Protein AF-A0A2T1BWK4-F1 (afdb_monomer)

Secondary structure (DSSP, 8-state):
-PPP--EEEETTEEEESSPPPS-S------------------PPPPTTTTTT----S--PPPSS-HHHHGGG-

Structure (mmCIF, N/CA/C/O backbone):
data_AF-A0A2T1BWK4-F1
#
_entry.id   AF-A0A2T1BWK4-F1
#
loop_
_atom_site.group_PDB
_atom_site.id
_atom_site.type_symbol
_atom_site.label_atom_id
_atom_site.label_alt_id
_atom_site.label_comp_id
_atom_site.label_asym_id
_atom_site.label_entity_id
_atom_site.label_seq_id
_atom_site.pdbx_PDB_ins_code
_atom_site.Cartn_x
_atom_site.Cartn_y
_atom_site.Cartn_z
_atom_site.occupancy
_atom_site.B_iso_or_equiv
_atom_site.auth_seq_id
_atom_site.auth_comp_id
_atom_site.auth_asym_id
_atom_site.auth_atom_id
_atom_site.pdbx_PDB_model_num
ATOM 1 N N . MET A 1 1 ? 2.165 -5.116 25.606 1.00 60.09 1 MET A N 1
ATOM 2 C CA . MET A 1 1 ? 1.584 -6.076 24.644 1.00 60.09 1 MET A CA 1
ATOM 3 C C . MET A 1 1 ? 0.865 -5.262 23.574 1.00 60.09 1 MET A C 1
ATOM 5 O O . MET A 1 1 ? 0.039 -4.439 23.945 1.00 60.09 1 MET A O 1
ATOM 9 N N . LYS A 1 2 ? 1.253 -5.364 22.297 1.00 68.12 2 LYS A N 1
ATOM 10 C CA . LYS A 1 2 ? 0.574 -4.646 21.201 1.00 68.12 2 LYS A CA 1
ATOM 11 C C . LYS A 1 2 ? -0.534 -5.547 20.656 1.00 68.12 2 LYS A C 1
ATOM 13 O O . LYS A 1 2 ? -0.283 -6.729 20.459 1.00 68.12 2 LYS A O 1
ATOM 18 N N . GLN A 1 3 ? -1.725 -4.998 20.454 1.00 76.06 3 GLN A N 1
ATOM 19 C CA . GLN A 1 3 ? -2.828 -5.679 19.776 1.00 76.06 3 GLN A CA 1
ATOM 20 C C . GLN A 1 3 ? -2.935 -5.107 18.364 1.00 76.06 3 GLN A C 1
ATOM 22 O O . GLN A 1 3 ? -2.936 -3.886 18.197 1.00 76.06 3 GLN A O 1
ATOM 27 N N . SER A 1 4 ? -2.968 -5.983 17.368 1.00 82.25 4 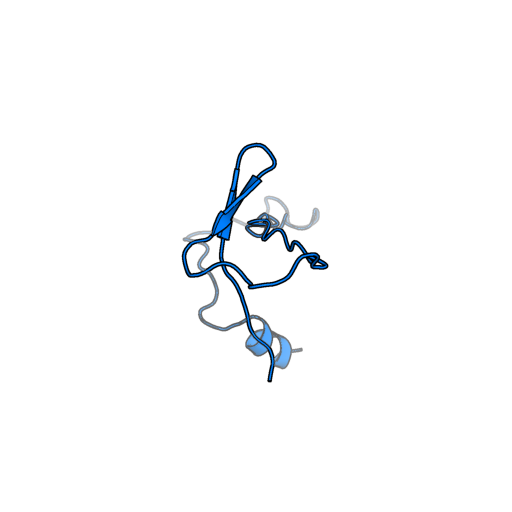SER A N 1
ATOM 28 C CA . SER A 1 4 ? -3.233 -5.639 15.973 1.00 82.25 4 SER A CA 1
ATOM 29 C C . SER A 1 4 ? -4.678 -5.987 15.644 1.00 82.25 4 SER A C 1
ATOM 31 O O . SER A 1 4 ? -5.184 -7.008 16.100 1.00 82.25 4 SER A O 1
ATOM 33 N N . TYR A 1 5 ? -5.324 -5.128 14.864 1.00 87.38 5 TYR A N 1
ATOM 34 C CA . TYR A 1 5 ? -6.678 -5.329 14.365 1.00 87.38 5 TYR A CA 1
ATOM 35 C C . TYR A 1 5 ? -6.630 -5.228 12.848 1.00 87.38 5 TYR A C 1
ATOM 37 O O . TYR A 1 5 ? -6.000 -4.309 12.317 1.00 87.38 5 TYR A O 1
ATOM 45 N N . GLU A 1 6 ? -7.292 -6.156 12.168 1.00 86.62 6 GLU A N 1
ATOM 46 C CA . GLU A 1 6 ? -7.333 -6.206 10.712 1.00 86.62 6 GLU A CA 1
ATOM 47 C C . GLU A 1 6 ? -8.743 -5.917 10.205 1.00 86.62 6 GLU A C 1
ATOM 49 O O . GLU A 1 6 ? -9.756 -6.321 10.782 1.00 86.62 6 GLU A O 1
ATOM 54 N N . GLY A 1 7 ? -8.809 -5.170 9.113 1.00 89.19 7 GLY A N 1
ATOM 55 C CA . GLY A 1 7 ? -10.060 -4.760 8.512 1.00 89.19 7 GLY A CA 1
ATOM 56 C C . GLY A 1 7 ? -9.844 -4.249 7.101 1.00 89.19 7 GLY A C 1
ATOM 57 O O . GLY A 1 7 ? -8.746 -3.845 6.715 1.00 89.19 7 GLY A O 1
ATOM 58 N N . VAL A 1 8 ? -10.919 -4.261 6.328 1.00 88.75 8 VAL A N 1
ATOM 59 C CA . VAL A 1 8 ? -10.951 -3.792 4.951 1.00 88.75 8 VAL A CA 1
ATOM 60 C C . VAL A 1 8 ? -11.564 -2.398 4.930 1.00 88.75 8 VAL A C 1
ATOM 62 O O . VAL A 1 8 ? -12.697 -2.204 5.362 1.00 88.75 8 VAL A O 1
ATOM 65 N N . TYR A 1 9 ? -10.830 -1.415 4.411 1.00 86.38 9 TYR A N 1
ATOM 66 C CA . TYR A 1 9 ? -11.357 -0.068 4.206 1.00 86.38 9 TYR A CA 1
ATOM 67 C C . TYR A 1 9 ? -12.087 0.017 2.860 1.00 86.38 9 TYR A C 1
ATOM 69 O O . TYR A 1 9 ? -11.465 -0.126 1.808 1.00 86.38 9 TYR A O 1
ATOM 77 N N . GLN A 1 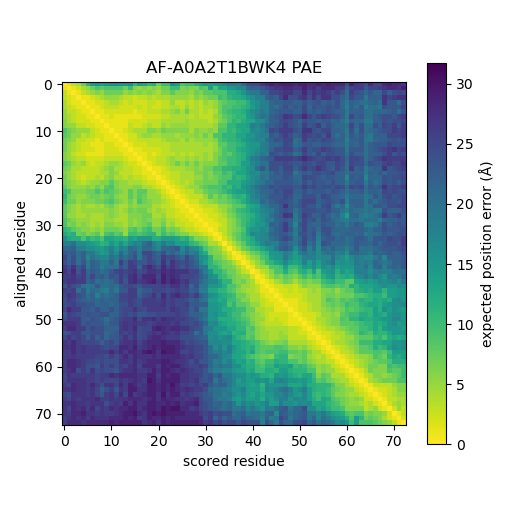10 ? -13.401 0.250 2.883 1.00 88.38 10 GLN A N 1
ATOM 78 C CA . GLN A 1 10 ? -14.248 0.393 1.695 1.00 88.38 10 GLN A CA 1
ATOM 79 C C . GLN A 1 10 ? -15.216 1.564 1.868 1.00 88.38 10 GLN A C 1
ATOM 81 O O . GLN A 1 10 ? -15.869 1.698 2.898 1.00 88.38 10 GLN A O 1
ATOM 86 N N . ASN A 1 11 ? -15.326 2.417 0.844 1.00 89.75 11 ASN A N 1
ATOM 87 C CA . ASN A 1 11 ? -16.282 3.534 0.788 1.00 89.75 11 ASN A CA 1
ATOM 88 C C . ASN A 1 11 ? -16.279 4.449 2.030 1.00 89.75 11 ASN A C 1
ATOM 90 O O . ASN A 1 11 ? -17.326 4.921 2.466 1.00 89.75 11 ASN A O 1
ATOM 94 N N . GLY A 1 12 ? -15.107 4.698 2.619 1.00 87.00 12 GLY A N 1
ATOM 95 C CA . GLY A 1 12 ? -14.987 5.558 3.797 1.00 87.00 12 GLY A CA 1
ATOM 96 C C . GLY A 1 12 ? -15.145 4.845 5.143 1.00 87.00 12 GLY A C 1
ATOM 97 O O . GLY A 1 12 ? -14.967 5.483 6.178 1.00 87.00 12 GLY A O 1
ATOM 98 N N . GLN A 1 13 ? -15.457 3.546 5.148 1.00 88.12 13 GLN A N 1
ATOM 99 C CA . GLN A 1 13 ? -15.714 2.757 6.355 1.00 88.12 13 GLN A CA 1
ATOM 100 C C . GLN A 1 13 ? -14.746 1.574 6.473 1.00 88.12 13 GLN A C 1
ATOM 102 O O . GLN A 1 13 ? -14.305 1.014 5.472 1.00 88.12 13 GLN A O 1
ATOM 107 N N . ILE A 1 14 ? -14.398 1.202 7.709 1.00 89.06 14 ILE A N 1
ATOM 108 C CA . ILE A 1 14 ? -13.612 -0.003 8.008 1.00 89.06 14 ILE A CA 1
ATOM 109 C C . ILE A 1 14 ? -14.581 -1.141 8.321 1.00 89.06 14 ILE A C 1
ATOM 111 O O . ILE A 1 14 ? -15.340 -1.058 9.284 1.00 89.06 14 ILE A O 1
ATOM 115 N N . ASN A 1 15 ? -14.498 -2.214 7.543 1.00 90.50 15 ASN A N 1
ATOM 116 C CA . ASN A 1 15 ? -15.144 -3.489 7.822 1.00 90.50 15 ASN A CA 1
ATOM 117 C C . ASN A 1 15 ? -14.125 -4.400 8.510 1.00 90.50 15 ASN A C 1
ATOM 119 O O . ASN A 1 15 ? -13.146 -4.808 7.888 1.00 90.50 15 ASN A O 1
ATOM 123 N N . TRP A 1 16 ? -14.316 -4.683 9.794 1.00 90.81 16 TRP A N 1
ATOM 124 C CA . TRP A 1 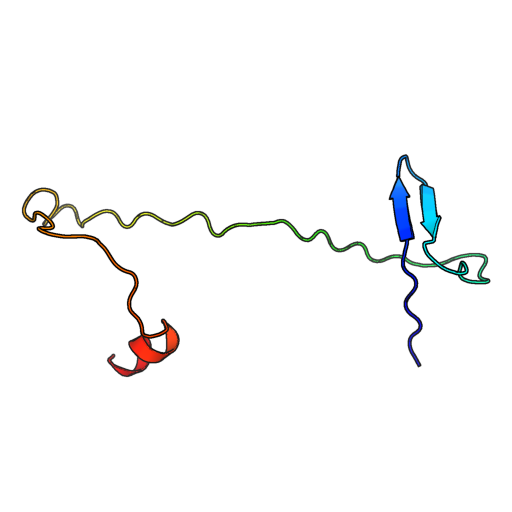16 ? -13.405 -5.535 10.561 1.00 90.81 16 TRP A CA 1
ATOM 125 C C . TRP A 1 16 ? -13.516 -6.995 10.112 1.00 90.81 16 TRP A C 1
ATOM 127 O O . TRP A 1 16 ? -14.619 -7.472 9.847 1.00 90.81 16 TRP A O 1
ATOM 137 N N . ILE A 1 17 ? -12.373 -7.677 9.991 1.00 90.19 17 ILE A N 1
ATOM 138 C CA . ILE A 1 17 ? -12.332 -9.112 9.660 1.00 90.19 17 ILE A CA 1
ATOM 139 C C . ILE A 1 17 ? -12.707 -9.937 10.898 1.00 90.19 17 ILE A C 1
ATOM 141 O O . ILE A 1 17 ? -13.496 -10.872 10.797 1.00 90.19 17 ILE A O 1
ATOM 145 N N . ASP A 1 18 ? -12.196 -9.523 12.059 1.00 89.06 18 ASP A N 1
ATOM 146 C CA . ASP A 1 18 ? -12.453 -10.126 13.368 1.00 89.06 18 ASP A CA 1
ATOM 147 C C . ASP A 1 18 ? -13.220 -9.162 14.295 1.00 89.06 18 ASP A C 1
ATOM 149 O O . ASP A 1 18 ? -13.801 -8.164 13.859 1.00 89.06 18 ASP A O 1
ATOM 153 N N . GLU A 1 19 ? -13.238 -9.457 15.600 1.00 88.19 19 GLU A N 1
ATOM 154 C CA . GLU A 1 19 ? -13.895 -8.613 16.597 1.00 88.19 19 GLU A CA 1
ATOM 155 C C . GLU A 1 19 ? -13.302 -7.186 16.590 1.00 88.19 19 GLU A C 1
ATOM 157 O O . GLU A 1 19 ? -12.084 -7.010 16.727 1.00 88.19 19 GLU A O 1
ATOM 162 N N . PRO A 1 20 ? -14.144 -6.145 16.449 1.00 87.06 20 PRO A N 1
ATOM 163 C CA . PRO A 1 20 ? -13.679 -4.769 16.445 1.00 87.06 20 PRO A CA 1
ATOM 164 C C . PRO A 1 20 ? -13.086 -4.375 17.805 1.00 87.06 20 PRO A C 1
ATOM 166 O O . PRO A 1 20 ? -13.528 -4.860 18.854 1.00 87.06 20 PRO A O 1
ATOM 169 N N . PRO A 1 21 ? -12.135 -3.426 17.828 1.00 87.62 21 PRO A N 1
ATOM 170 C CA . PRO A 1 21 ? -11.600 -2.917 19.080 1.00 87.62 21 PRO A CA 1
ATOM 171 C C . PRO A 1 21 ? -12.714 -2.251 19.900 1.00 87.62 21 PRO A C 1
ATOM 173 O O . PRO A 1 21 ? -13.441 -1.388 19.407 1.00 87.62 21 PRO A O 1
ATOM 176 N N . LYS A 1 22 ? -12.822 -2.610 21.185 1.00 87.94 22 LYS A N 1
ATOM 177 C CA . LYS A 1 22 ? -13.787 -2.034 22.145 1.00 87.94 22 LYS A CA 1
ATOM 178 C C . LYS A 1 22 ? -13.340 -0.651 22.632 1.00 87.94 22 LYS A C 1
ATOM 180 O O . LYS A 1 22 ? -13.171 -0.423 23.827 1.00 87.94 22 LYS A O 1
ATOM 185 N N . VAL A 1 23 ? -13.097 0.262 21.697 1.00 85.50 23 VAL A N 1
ATOM 186 C CA . VAL A 1 23 ? -12.646 1.635 21.957 1.00 85.50 23 VAL A CA 1
ATOM 187 C C . VAL A 1 23 ? -13.524 2.631 21.212 1.00 85.50 23 VAL A C 1
ATOM 189 O O . VAL A 1 23 ? -14.014 2.356 20.122 1.00 85.50 23 VAL A O 1
ATOM 192 N N . THR A 1 24 ? -13.710 3.814 21.791 1.00 82.12 24 THR A N 1
ATOM 193 C CA . THR A 1 24 ? -14.487 4.905 21.181 1.00 82.12 24 THR A CA 1
ATOM 194 C C . THR A 1 24 ? -13.672 5.752 20.202 1.00 82.12 24 THR A C 1
ATOM 196 O O . THR A 1 24 ? -14.249 6.469 19.391 1.00 82.12 24 THR A O 1
ATOM 199 N N . SER A 1 25 ? -12.338 5.693 20.267 1.00 80.69 25 SER A N 1
ATOM 200 C CA . SER A 1 25 ? -11.431 6.434 19.385 1.00 80.69 25 SER A CA 1
ATOM 201 C C . SER A 1 25 ? -10.100 5.698 19.224 1.00 80.69 25 SER A C 1
ATOM 203 O O . SER A 1 25 ? -9.595 5.102 20.176 1.00 80.69 25 SER A O 1
ATOM 205 N N . VAL A 1 26 ? -9.523 5.745 18.021 1.00 79.25 26 VAL A N 1
ATOM 206 C CA . VAL A 1 26 ? -8.238 5.119 17.680 1.00 79.25 26 VAL A CA 1
ATOM 207 C C . VAL A 1 26 ? -7.475 5.983 16.671 1.00 79.25 26 VAL A C 1
ATOM 209 O O . VAL A 1 26 ? -8.071 6.612 15.798 1.00 79.25 26 VAL A O 1
ATOM 212 N N . ARG A 1 27 ? -6.140 6.025 16.783 1.00 83.25 27 ARG A N 1
ATOM 213 C CA . ARG A 1 27 ? -5.255 6.587 15.750 1.00 83.25 27 ARG A CA 1
ATOM 214 C C . ARG A 1 27 ? -4.814 5.469 14.814 1.00 83.25 27 ARG A C 1
ATOM 216 O O . ARG A 1 27 ? -4.255 4.480 15.277 1.00 83.25 27 ARG A O 1
ATOM 223 N N . VAL A 1 28 ? -5.038 5.648 13.516 1.00 80.25 28 VAL A N 1
ATOM 224 C CA . VAL A 1 28 ? -4.699 4.660 12.483 1.00 80.25 28 VAL A CA 1
ATOM 225 C C . VAL A 1 28 ? -3.498 5.155 11.679 1.00 80.25 28 VAL A C 1
ATOM 227 O O . VAL A 1 28 ? -3.450 6.323 11.296 1.00 80.25 28 VAL A O 1
ATOM 230 N N . LEU A 1 29 ? -2.536 4.268 11.419 1.00 81.94 29 LEU A N 1
ATOM 231 C CA . LEU A 1 29 ? -1.436 4.504 10.486 1.00 81.94 29 LEU A CA 1
ATOM 232 C C . LEU A 1 29 ? -1.663 3.624 9.256 1.00 81.94 29 LEU A C 1
ATOM 234 O O . LEU A 1 29 ? -1.709 2.403 9.377 1.00 81.94 29 LEU A O 1
ATOM 238 N N . VAL A 1 30 ? -1.837 4.245 8.091 1.00 80.88 30 VAL A N 1
ATOM 239 C CA . VAL A 1 30 ? -2.072 3.535 6.829 1.00 80.88 30 VAL A CA 1
ATOM 240 C C . VAL A 1 30 ? -0.764 3.469 6.056 1.00 80.88 30 VAL A C 1
ATOM 242 O O . VAL A 1 30 ? -0.159 4.499 5.761 1.00 80.88 30 VAL A O 1
ATOM 245 N N . THR A 1 31 ? -0.334 2.259 5.715 1.00 76.75 31 THR A N 1
ATOM 246 C CA . THR A 1 31 ? 0.823 2.033 4.847 1.00 76.75 31 THR A CA 1
ATOM 247 C C . THR A 1 31 ? 0.336 1.454 3.531 1.00 76.75 31 THR A C 1
ATOM 249 O O . THR A 1 31 ? -0.211 0.357 3.491 1.00 76.75 31 THR A O 1
ATOM 252 N N . PHE A 1 32 ? 0.532 2.199 2.447 1.00 79.06 32 PHE A N 1
ATOM 253 C CA . PHE A 1 32 ? 0.267 1.703 1.104 1.00 79.06 32 PHE A CA 1
ATOM 254 C C . PHE A 1 32 ? 1.482 0.913 0.627 1.00 79.06 32 PHE A C 1
ATOM 256 O O . PHE A 1 32 ? 2.571 1.467 0.478 1.00 79.06 32 PHE A O 1
ATOM 263 N N . LEU A 1 33 ? 1.294 -0.381 0.385 1.00 73.25 33 LEU A N 1
ATOM 264 C CA . LEU A 1 33 ? 2.273 -1.187 -0.331 1.00 73.25 33 LEU A CA 1
ATOM 265 C C . LEU A 1 33 ? 2.091 -0.913 -1.822 1.00 73.25 33 LEU A C 1
ATOM 267 O O . LEU A 1 33 ? 1.265 -1.526 -2.494 1.00 73.25 33 LEU A O 1
ATOM 271 N N . THR A 1 34 ? 2.830 0.061 -2.341 1.00 72.81 34 THR A N 1
ATOM 272 C CA . THR A 1 34 ? 2.928 0.240 -3.786 1.00 72.81 34 THR A CA 1
ATOM 273 C C . THR A 1 34 ? 3.712 -0.949 -4.330 1.00 72.81 34 THR A C 1
ATOM 275 O O . THR A 1 34 ? 4.879 -1.115 -3.971 1.00 72.81 34 THR A O 1
ATOM 278 N N . ASN A 1 35 ? 3.105 -1.754 -5.207 1.00 66.19 35 ASN A N 1
ATOM 279 C CA . ASN A 1 35 ? 3.847 -2.672 -6.072 1.00 66.19 35 ASN A CA 1
ATOM 280 C C . ASN A 1 35 ? 4.686 -1.830 -7.043 1.00 66.19 35 ASN A C 1
ATOM 282 O O . ASN A 1 35 ? 4.352 -1.647 -8.210 1.00 66.19 35 ASN A O 1
ATOM 286 N N . ASN A 1 36 ? 5.776 -1.261 -6.539 1.00 63.06 36 ASN A N 1
ATOM 287 C CA . ASN A 1 36 ? 6.871 -0.815 -7.370 1.00 63.06 36 ASN A CA 1
ATOM 288 C C . ASN A 1 36 ? 7.608 -2.082 -7.783 1.00 63.06 36 ASN A C 1
ATOM 290 O O . ASN A 1 36 ? 8.655 -2.401 -7.221 1.00 63.06 36 ASN A O 1
ATOM 294 N N . GLU A 1 37 ? 7.063 -2.811 -8.761 1.00 67.69 37 GLU A N 1
ATOM 295 C CA . GLU A 1 37 ? 7.934 -3.666 -9.556 1.00 67.69 37 GLU A CA 1
ATOM 296 C C . GLU A 1 37 ? 9.102 -2.776 -9.991 1.00 67.69 37 GLU A C 1
ATOM 298 O O . GLU A 1 37 ? 8.864 -1.680 -10.527 1.00 67.69 37 GLU A O 1
ATOM 303 N N . PRO A 1 38 ? 10.353 -3.147 -9.675 1.00 64.31 38 PRO A N 1
ATOM 304 C CA . PRO A 1 38 ? 11.484 -2.326 -10.044 1.00 64.31 38 PRO A CA 1
ATOM 305 C C . PRO A 1 38 ? 11.425 -2.182 -11.557 1.00 64.31 38 PRO A C 1
ATOM 307 O O . PRO A 1 38 ? 11.598 -3.161 -12.280 1.00 64.31 38 PRO A O 1
ATOM 310 N N . LYS A 1 39 ? 11.137 -0.965 -12.046 1.00 61.56 39 LYS A N 1
ATOM 311 C CA . LYS A 1 39 ? 11.208 -0.664 -13.476 1.00 61.56 39 LYS A CA 1
ATOM 312 C C . LYS A 1 39 ? 12.587 -1.115 -13.913 1.00 61.56 39 LYS A C 1
ATOM 314 O O . LYS A 1 39 ? 13.573 -0.488 -13.520 1.00 61.56 39 LYS A O 1
ATOM 319 N N . THR A 1 40 ? 12.657 -2.212 -14.663 1.00 66.12 40 THR A N 1
ATOM 320 C CA . THR A 1 40 ? 13.924 -2.771 -15.113 1.00 66.12 40 THR A CA 1
ATOM 321 C C . THR A 1 40 ? 14.647 -1.667 -15.867 1.00 66.12 40 THR A C 1
ATOM 323 O O . THR A 1 40 ? 14.262 -1.304 -16.981 1.00 66.12 40 THR A O 1
ATOM 326 N N . LYS A 1 41 ? 15.668 -1.070 -15.241 1.00 65.19 41 LYS A N 1
ATOM 327 C CA . LYS A 1 41 ? 16.537 -0.107 -15.907 1.00 65.19 41 LYS A CA 1
ATOM 328 C C . LYS A 1 41 ? 17.266 -0.888 -16.990 1.00 65.19 41 LYS A C 1
ATOM 330 O O . LYS A 1 41 ? 18.231 -1.593 -16.706 1.00 65.19 41 LYS A O 1
ATOM 335 N N . ARG A 1 42 ? 16.787 -0.800 -18.231 1.00 65.81 42 ARG A N 1
ATOM 336 C CA . ARG A 1 42 ? 17.501 -1.370 -19.374 1.00 65.81 42 ARG A CA 1
ATOM 337 C C . ARG A 1 42 ? 18.819 -0.615 -19.501 1.00 65.81 42 ARG A C 1
ATOM 339 O O . 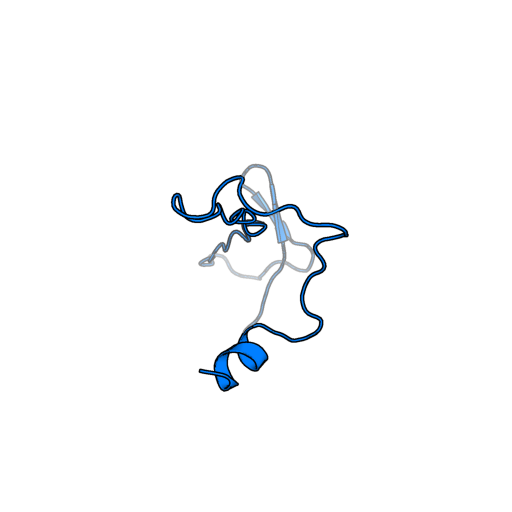ARG A 1 42 ? 18.820 0.595 -19.720 1.00 65.81 42 ARG A O 1
AT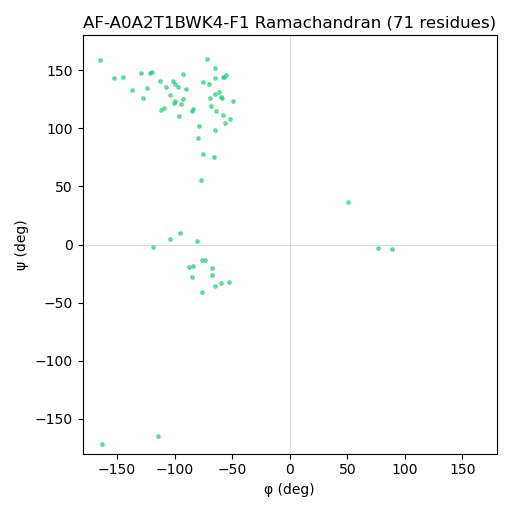OM 346 N N . ARG A 1 43 ? 19.936 -1.316 -19.301 1.00 72.00 43 ARG A N 1
ATOM 347 C CA . ARG A 1 43 ? 21.270 -0.748 -19.511 1.00 72.00 43 ARG A CA 1
ATOM 348 C C . ARG A 1 43 ? 21.417 -0.439 -21.001 1.00 72.00 43 ARG A C 1
ATOM 350 O O . ARG A 1 43 ? 21.125 -1.289 -21.838 1.00 72.00 43 ARG A O 1
ATOM 357 N N . ILE A 1 44 ? 21.837 0.780 -21.319 1.00 77.50 44 ILE A N 1
ATOM 358 C CA . ILE A 1 44 ? 22.184 1.185 -22.682 1.00 77.50 44 ILE A CA 1
ATOM 359 C C . ILE A 1 44 ? 23.700 1.046 -22.798 1.00 77.50 44 ILE A C 1
ATOM 361 O O . ILE A 1 44 ? 24.428 1.425 -21.879 1.00 77.50 44 ILE A O 1
ATOM 365 N N . ALA A 1 45 ? 24.174 0.468 -23.899 1.00 77.44 45 ALA A N 1
ATOM 366 C CA . ALA A 1 45 ? 25.602 0.407 -24.174 1.00 77.44 45 ALA A CA 1
ATOM 367 C C . ALA A 1 45 ? 26.192 1.829 -24.217 1.00 77.44 45 ALA A C 1
ATOM 369 O O . ALA A 1 45 ? 25.537 2.760 -24.690 1.00 77.44 45 ALA A O 1
ATOM 370 N N . SER A 1 46 ? 27.426 2.003 -23.735 1.00 84.75 46 SER A N 1
ATOM 371 C CA . 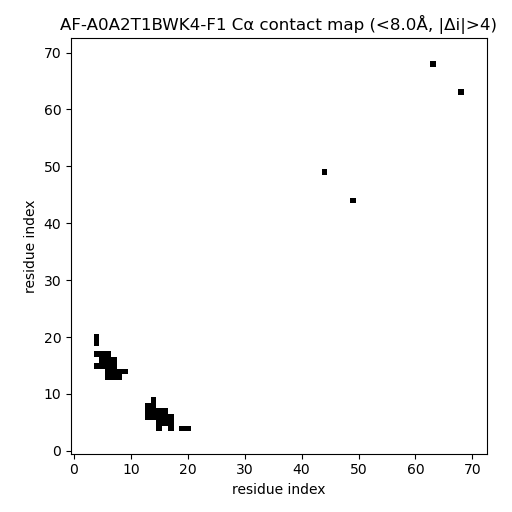SER A 1 46 ? 28.133 3.280 -23.890 1.00 84.75 46 SER A CA 1
ATOM 372 C C . SER A 1 46 ? 28.203 3.664 -25.370 1.00 84.75 46 SER A C 1
ATOM 374 O O . SER A 1 46 ? 28.350 2.791 -26.229 1.00 84.75 46 SER A O 1
ATOM 376 N N . ALA A 1 47 ? 28.139 4.965 -25.666 1.00 87.00 47 ALA A N 1
ATOM 377 C CA . ALA A 1 47 ? 28.182 5.482 -27.033 1.00 87.00 47 ALA A CA 1
ATOM 378 C C . ALA A 1 47 ? 29.397 4.963 -27.823 1.00 87.00 47 ALA A C 1
ATOM 380 O O . ALA A 1 47 ? 29.291 4.714 -29.018 1.00 87.00 47 ALA A O 1
ATOM 381 N N . THR A 1 48 ? 30.522 4.727 -27.145 1.00 89.69 48 THR A N 1
ATOM 382 C CA . THR A 1 48 ? 31.766 4.239 -27.755 1.00 89.69 48 THR A CA 1
ATOM 383 C C . THR A 1 48 ? 31.668 2.808 -28.296 1.00 89.69 48 THR A C 1
ATOM 385 O O . THR A 1 48 ? 32.401 2.467 -29.217 1.00 89.69 48 THR A O 1
ATOM 388 N N . ILE A 1 49 ? 30.782 1.973 -27.742 1.00 83.25 49 ILE A N 1
ATOM 389 C CA . ILE A 1 49 ? 30.661 0.539 -28.084 1.00 83.25 49 ILE A CA 1
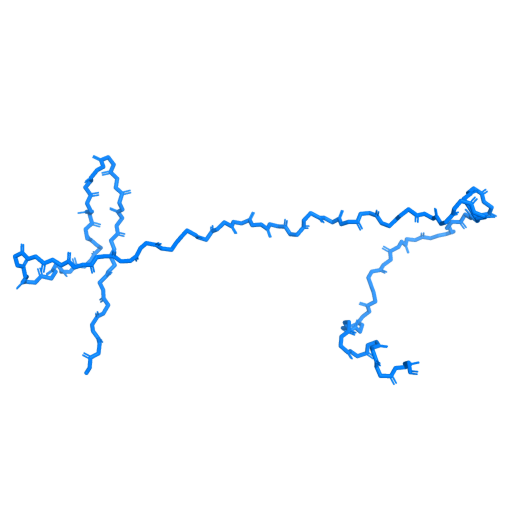ATOM 390 C C . ILE A 1 49 ? 29.285 0.168 -28.657 1.00 83.25 49 ILE A C 1
ATOM 392 O O . ILE A 1 49 ? 29.037 -0.989 -29.004 1.00 83.25 49 ILE A O 1
ATOM 396 N N . ALA A 1 50 ? 28.364 1.129 -28.741 1.00 87.62 50 ALA A N 1
ATOM 397 C CA . ALA A 1 50 ? 27.024 0.903 -29.260 1.00 87.62 50 ALA A CA 1
ATOM 398 C C . ALA A 1 50 ? 27.086 0.393 -30.712 1.00 87.62 50 ALA A C 1
ATOM 400 O O . ALA A 1 50 ? 27.729 0.990 -31.570 1.00 87.62 50 ALA A O 1
ATOM 401 N N . GLY A 1 51 ? 26.429 -0.739 -30.982 1.00 85.25 51 GLY A N 1
ATOM 402 C CA . GLY A 1 51 ? 26.388 -1.357 -32.314 1.00 85.25 51 GLY A CA 1
ATOM 403 C C . GLY A 1 51 ? 27.654 -2.112 -32.737 1.00 85.25 51 GLY A C 1
ATOM 404 O O . GLY A 1 51 ? 27.649 -2.721 -33.802 1.00 85.25 51 GLY A O 1
ATOM 405 N N . GLN A 1 52 ? 28.714 -2.120 -31.922 1.00 87.19 52 GLN A N 1
ATOM 406 C CA . GLN A 1 52 ? 29.965 -2.825 -32.242 1.00 87.19 52 GLN A CA 1
ATOM 407 C C . GLN A 1 52 ? 29.971 -4.293 -31.798 1.00 87.19 52 GLN A C 1
ATOM 409 O O . GLN A 1 52 ? 30.760 -5.088 -32.300 1.00 87.19 52 GLN A O 1
ATOM 414 N N . ALA A 1 53 ? 29.093 -4.663 -30.867 1.00 81.69 53 ALA A N 1
ATOM 415 C CA . ALA A 1 53 ? 28.969 -6.020 -30.355 1.00 81.69 53 ALA A CA 1
ATOM 416 C C . ALA A 1 53 ? 27.567 -6.580 -30.622 1.00 81.69 53 ALA A C 1
ATOM 418 O O . ALA A 1 53 ? 26.574 -5.848 -30.619 1.00 81.69 53 ALA A O 1
ATOM 419 N N . LYS A 1 54 ? 27.490 -7.899 -30.816 1.00 82.81 54 LYS A N 1
ATOM 420 C CA . LYS A 1 54 ? 26.243 -8.650 -30.978 1.00 82.81 54 LYS A CA 1
ATOM 421 C C . LYS A 1 54 ? 26.233 -9.803 -29.983 1.00 82.81 54 LYS A C 1
ATOM 423 O O . LYS A 1 54 ? 27.158 -10.610 -29.970 1.00 82.81 54 LYS A O 1
ATOM 428 N N . THR A 1 55 ? 25.183 -9.903 -29.175 1.00 81.88 55 THR A N 1
ATOM 429 C CA . THR A 1 55 ? 24.978 -11.067 -28.309 1.00 81.88 55 THR A CA 1
ATOM 430 C C . THR A 1 55 ? 24.645 -12.279 -29.181 1.00 81.88 55 THR A C 1
ATOM 432 O O . THR A 1 55 ? 23.743 -12.208 -30.015 1.00 81.88 55 THR A O 1
ATOM 435 N N . LEU A 1 56 ? 25.387 -13.378 -29.022 1.00 82.25 56 LEU A N 1
ATOM 436 C CA . LEU A 1 56 ? 25.184 -14.625 -29.778 1.00 82.25 56 LEU A CA 1
ATOM 437 C C . LEU A 1 56 ? 24.313 -15.654 -29.031 1.00 82.25 56 LEU A C 1
ATOM 439 O O . LEU A 1 56 ? 24.204 -16.793 -29.472 1.00 82.25 56 LEU A O 1
ATOM 443 N N . GLY A 1 57 ? 23.691 -15.262 -27.920 1.00 79.44 57 GLY A N 1
ATOM 444 C CA . GLY A 1 57 ? 22.849 -16.120 -27.088 1.00 79.44 57 GLY A 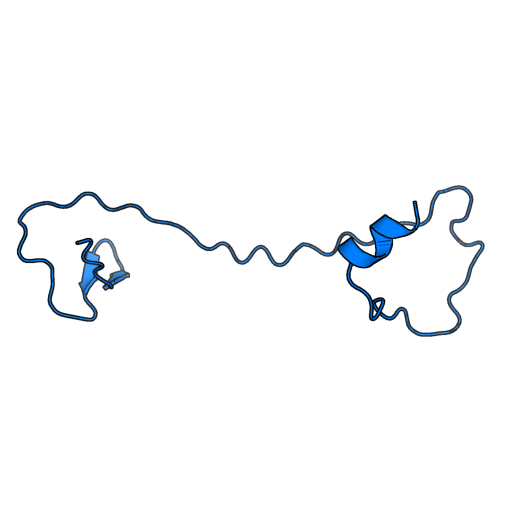CA 1
ATOM 445 C C . GLY A 1 57 ? 21.962 -15.305 -26.149 1.00 79.44 57 GLY A C 1
ATOM 446 O O . GLY A 1 57 ? 21.900 -14.076 -26.255 1.00 79.44 57 GLY A O 1
ATOM 447 N N . ASP A 1 58 ? 21.286 -15.990 -25.232 1.00 80.44 58 ASP A N 1
ATOM 448 C CA . ASP A 1 58 ? 20.366 -15.353 -24.294 1.00 80.44 58 ASP A CA 1
ATOM 449 C C . ASP A 1 58 ? 21.111 -14.605 -23.186 1.00 80.44 58 ASP A C 1
ATOM 451 O O . ASP A 1 58 ? 22.116 -15.067 -22.640 1.00 80.44 58 ASP A O 1
ATOM 455 N N . LEU A 1 59 ? 20.593 -13.428 -22.833 1.00 74.50 59 LEU A N 1
ATOM 456 C CA . LEU A 1 59 ? 21.039 -12.705 -21.649 1.00 74.50 59 LEU A CA 1
ATOM 457 C C . LEU A 1 59 ? 20.377 -13.337 -20.427 1.00 74.50 59 LEU A C 1
ATOM 459 O O . LEU A 1 59 ? 19.206 -13.086 -20.147 1.00 74.50 59 LEU A O 1
ATOM 463 N N . VAL A 1 60 ? 21.136 -14.154 -19.709 1.00 76.25 60 VAL A N 1
ATOM 464 C CA . VAL A 1 60 ? 20.705 -14.747 -18.443 1.00 76.25 60 VAL A CA 1
ATOM 465 C C . VAL A 1 60 ? 21.145 -13.876 -17.271 1.00 76.25 60 VAL A C 1
ATOM 467 O O . VAL A 1 60 ? 22.195 -13.229 -17.318 1.00 76.25 60 VAL A O 1
ATOM 470 N N . SER A 1 61 ? 20.339 -13.842 -16.211 1.00 70.75 61 SER A N 1
ATOM 471 C CA . SER A 1 61 ? 20.775 -13.263 -14.943 1.00 70.75 61 SER A CA 1
ATOM 472 C C . SER A 1 61 ? 21.921 -14.100 -14.370 1.00 70.75 61 SER A C 1
ATOM 474 O O . SER A 1 61 ? 21.889 -15.330 -14.496 1.00 70.75 61 SER A O 1
ATOM 476 N N . PRO A 1 62 ? 22.925 -13.474 -13.732 1.00 71.56 62 PRO A N 1
ATOM 477 C CA . PRO A 1 62 ? 23.925 -14.232 -12.998 1.00 71.56 62 PRO A CA 1
ATOM 478 C C . PRO A 1 62 ? 23.234 -15.092 -11.932 1.00 71.56 62 PRO A C 1
ATOM 480 O O . PRO A 1 62 ? 22.239 -14.687 -11.337 1.00 71.56 62 PRO A O 1
ATOM 483 N N . ILE A 1 63 ? 23.769 -16.293 -11.708 1.00 77.62 63 ILE A N 1
ATOM 484 C CA . ILE A 1 63 ? 23.303 -17.216 -10.654 1.00 77.62 63 ILE A CA 1
ATOM 485 C C . ILE A 1 63 ? 23.612 -16.645 -9.253 1.00 77.62 63 ILE A C 1
ATOM 487 O O . ILE A 1 63 ? 23.007 -17.037 -8.263 1.00 77.62 63 ILE A O 1
ATOM 491 N N . VAL A 1 64 ? 24.558 -15.712 -9.206 1.00 76.00 64 VAL A N 1
ATOM 492 C CA . VAL A 1 64 ? 25.208 -15.126 -8.034 1.00 76.00 64 VAL A CA 1
ATOM 493 C C . VAL A 1 64 ? 24.564 -13.769 -7.731 1.00 76.00 64 VAL A C 1
ATOM 495 O O . VAL A 1 64 ? 24.285 -13.017 -8.674 1.00 76.00 64 VAL A O 1
ATOM 498 N N . SER A 1 65 ? 24.312 -13.466 -6.451 1.00 73.69 65 SER A N 1
ATOM 499 C CA . SER A 1 65 ? 23.625 -12.225 -6.045 1.00 73.69 65 SER A CA 1
ATOM 500 C C . SER A 1 65 ? 24.513 -10.989 -6.226 1.00 73.69 65 SER A C 1
ATOM 502 O O . SER A 1 65 ? 25.735 -11.098 -6.296 1.00 73.69 65 SER A O 1
ATOM 504 N N . ASP A 1 66 ? 23.923 -9.792 -6.300 1.00 71.88 66 ASP A N 1
ATOM 505 C CA . ASP A 1 66 ? 24.691 -8.547 -6.467 1.00 71.88 66 ASP A CA 1
ATOM 506 C C . ASP A 1 66 ? 25.681 -8.318 -5.303 1.00 71.88 66 ASP A C 1
ATOM 508 O O . ASP A 1 66 ? 26.784 -7.816 -5.518 1.00 71.88 66 ASP A O 1
ATOM 512 N N . GLU A 1 67 ? 25.340 -8.739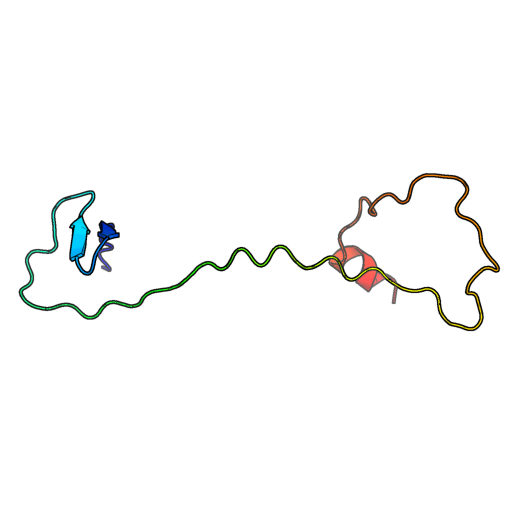 -4.080 1.00 72.88 67 GLU A N 1
ATOM 513 C CA . GLU A 1 67 ? 26.236 -8.672 -2.915 1.00 72.88 67 GLU A CA 1
ATOM 514 C C . GLU A 1 67 ? 27.476 -9.564 -3.074 1.00 72.88 67 GLU A C 1
ATOM 516 O O . GLU A 1 67 ? 28.572 -9.189 -2.658 1.00 72.88 67 GLU A O 1
ATOM 521 N N . GLU A 1 68 ? 27.318 -10.725 -3.710 1.00 70.19 68 GLU A N 1
ATOM 522 C CA . GLU A 1 68 ? 28.406 -11.650 -4.037 1.00 70.19 68 GLU A CA 1
ATOM 523 C C . GLU A 1 68 ? 29.242 -11.176 -5.244 1.00 70.19 68 GLU A C 1
ATOM 525 O O . GLU A 1 68 ? 30.335 -11.685 -5.480 1.00 70.19 68 GLU A O 1
ATOM 530 N N . TRP A 1 69 ? 28.775 -10.185 -6.011 1.00 71.12 69 TRP A N 1
ATOM 531 C CA . TRP A 1 69 ? 29.557 -9.555 -7.084 1.00 71.12 69 TRP A CA 1
ATOM 532 C C . TRP A 1 69 ? 30.467 -8.426 -6.585 1.00 71.12 69 TRP A C 1
ATOM 534 O O . TRP A 1 69 ? 31.515 -8.167 -7.181 1.00 71.12 69 TRP A O 1
ATOM 544 N N . GLU A 1 70 ? 30.103 -7.754 -5.491 1.00 65.81 70 GLU A N 1
ATOM 545 C CA . GLU A 1 70 ? 30.867 -6.625 -4.938 1.00 65.81 70 GLU A CA 1
ATOM 546 C C . GLU A 1 70 ? 32.171 -7.046 -4.235 1.00 65.81 70 GLU A C 1
ATOM 548 O O . GLU A 1 70 ? 33.037 -6.204 -4.016 1.00 65.81 70 GLU A O 1
ATOM 553 N N . CYS A 1 71 ? 32.376 -8.334 -3.938 1.00 58.81 71 CYS A N 1
ATOM 554 C CA . CYS A 1 71 ? 33.638 -8.840 -3.381 1.00 58.81 71 CYS A CA 1
ATOM 555 C C . CYS A 1 71 ? 34.752 -9.068 -4.425 1.00 58.81 71 CYS A C 1
ATOM 557 O O . CYS A 1 71 ? 35.838 -9.524 -4.065 1.00 58.81 71 CYS A O 1
ATOM 559 N N . LEU A 1 72 ? 34.506 -8.729 -5.699 1.00 54.69 72 LEU A N 1
ATOM 560 C CA . LEU A 1 72 ? 35.491 -8.760 -6.794 1.00 54.69 72 LEU A CA 1
ATOM 561 C C . LEU A 1 72 ? 36.018 -7.369 -7.207 1.00 54.69 72 LEU A C 1
ATOM 563 O O . LEU A 1 72 ? 36.758 -7.274 -8.190 1.00 54.69 72 LEU A O 1
ATOM 567 N N . LYS A 1 73 ? 35.628 -6.300 -6.500 1.00 53.94 73 LYS A N 1
ATOM 568 C CA . LYS A 1 73 ? 36.214 -4.955 -6.643 1.00 53.94 73 LYS A CA 1
ATOM 569 C C . LYS A 1 73 ? 37.365 -4.755 -5.667 1.00 53.94 73 LYS A C 1
ATOM 571 O O . LYS A 1 73 ? 38.329 -4.071 -6.075 1.00 53.94 73 LYS A O 1
#

Organism: NCBI:txid1296344

Sequence (73 aa):
MKQSYEGVYQNGQINWIDEPPKVTSVRVLVTFLTNNEPKTKRRIASATIAGQAKTLGDLVSPIVSDEEWECLK

Solvent-accessible surface area (backbone atoms only — not comparable to full-atom values): 5590 Å² total; per-residue (Å²): 136,89,86,85,85,60,61,51,80,52,96,95,41,76,48,55,77,58,88,70,77,98,61,98,75,82,90,83,86,87,81,83,82,73,86,71,68,75,76,77,78,77,82,72,72,56,83,94,54,55,87,75,70,78,83,92,66,84,90,70,79,72,96,63,54,73,77,71,54,62,80,78,115

Foldseek 3Di:
DDDDWDFDDDPNDTHTPDDDPPDPDDDDDDDDPPPPPPPPPPDADPPVCHPVDDDPDDDDDDPDDPVRVVVVD

pLDDT: mean 78.28, std 9.49, range [53.94, 90.81]

Mean predicted aligned error: 15.09 Å

Radius of gyration: 24.85 Å; Cα contacts (8 Å, |Δi|>4): 21; chains: 1; bounding box: 52×24×57 Å